Protein AF-A0A1G2D7K8-F1 (afdb_monomer_lite)

Secondary structure (DSSP, 8-state):
-HHHHHHHHHHHHHHHHHHHHIIIIIHHHHH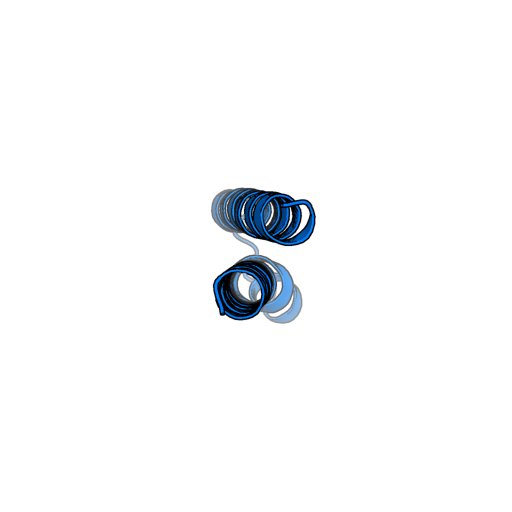S---HHHHHHHHHHHHHHHHHHHHHHH-

pLDDT: mean 92.7, std 7.08, range [59.12, 98.12]

Radius of gyration: 13.61 Å; chains: 1; bounding box: 32×13×38 Å

Structure (mmCIF, N/CA/C/O backbone):
data_AF-A0A1G2D7K8-F1
#
_entry.id   AF-A0A1G2D7K8-F1
#
loop_
_atom_site.group_PDB
_atom_site.id
_atom_site.type_symbol
_atom_site.label_atom_id
_atom_site.label_alt_id
_atom_site.label_comp_id
_atom_site.label_asym_id
_atom_site.label_entity_id
_atom_site.label_seq_id
_atom_site.pdbx_PDB_ins_code
_atom_site.Cartn_x
_atom_site.Cartn_y
_atom_site.Cartn_z
_atom_site.occupancy
_atom_site.B_iso_or_equiv
_atom_site.auth_seq_id
_atom_site.auth_comp_id
_atom_site.auth_asym_id
_atom_site.auth_atom_id
_atom_site.pdbx_PDB_model_num
ATOM 1 N N . MET A 1 1 ? -21.755 -0.841 18.485 1.00 68.50 1 MET A N 1
ATOM 2 C CA . MET A 1 1 ? -21.870 -0.042 17.239 1.00 68.50 1 MET A CA 1
ATOM 3 C C . MET A 1 1 ? -20.522 0.525 16.793 1.00 68.50 1 MET A C 1
ATOM 5 O O . MET A 1 1 ? -20.226 0.425 15.613 1.00 68.50 1 MET A O 1
ATOM 9 N N . LEU A 1 2 ? -19.700 1.064 17.709 1.00 79.88 2 LEU A N 1
ATOM 10 C CA . LEU A 1 2 ? -18.362 1.598 17.405 1.00 79.88 2 LEU A CA 1
ATOM 11 C C . LEU A 1 2 ? -17.407 0.557 16.790 1.00 79.88 2 LEU A C 1
ATOM 13 O O . LEU A 1 2 ? -16.840 0.833 15.743 1.00 79.88 2 LEU A O 1
ATOM 17 N N . MET A 1 3 ? -17.325 -0.654 17.359 1.00 82.25 3 MET A N 1
ATOM 18 C CA . MET A 1 3 ? -16.472 -1.738 16.830 1.00 82.25 3 MET A CA 1
ATOM 19 C C . MET A 1 3 ? -16.742 -2.043 15.346 1.00 82.25 3 MET A C 1
ATOM 21 O O . MET A 1 3 ? -15.817 -2.084 14.549 1.00 82.25 3 MET A O 1
ATOM 25 N N . LYS A 1 4 ? -18.018 -2.127 14.937 1.00 88.00 4 LYS A N 1
ATOM 26 C CA . LYS A 1 4 ? -18.391 -2.342 13.524 1.00 88.00 4 LYS A CA 1
ATOM 27 C C . LYS A 1 4 ? -17.938 -1.202 12.603 1.00 88.00 4 LYS A C 1
ATOM 29 O O . LYS A 1 4 ? -17.654 -1.433 11.435 1.00 88.00 4 LYS A O 1
ATOM 34 N N . LYS A 1 5 ? -17.894 0.036 13.110 1.00 91.25 5 LYS A N 1
ATOM 35 C CA . LYS A 1 5 ? -17.406 1.193 12.344 1.00 91.25 5 LYS A CA 1
ATOM 36 C C . LYS A 1 5 ? -15.885 1.153 12.189 1.00 91.25 5 LYS A C 1
ATOM 38 O O . LYS A 1 5 ? -15.399 1.446 11.106 1.00 91.25 5 LYS A O 1
ATOM 43 N N . LEU A 1 6 ? -15.152 0.775 13.238 1.00 93.62 6 LEU A N 1
ATOM 44 C CA . LEU A 1 6 ? -13.694 0.610 13.184 1.00 93.62 6 LEU A CA 1
ATOM 45 C C . LEU A 1 6 ? -13.293 -0.522 12.236 1.00 93.62 6 LEU A C 1
ATOM 47 O O . LEU A 1 6 ? -12.393 -0.349 11.421 1.00 93.62 6 LEU A O 1
ATOM 51 N N . GLU A 1 7 ? -14.026 -1.632 12.262 1.00 94.12 7 GLU A N 1
ATOM 52 C CA . GLU A 1 7 ? -13.824 -2.737 11.326 1.00 94.12 7 GLU A CA 1
ATOM 53 C C . GLU A 1 7 ? -14.055 -2.301 9.871 1.00 94.12 7 GLU A C 1
ATOM 55 O O . GLU A 1 7 ? -13.221 -2.571 9.008 1.00 94.12 7 GLU A O 1
ATOM 60 N N . ALA A 1 8 ? -15.122 -1.539 9.606 1.00 95.69 8 ALA A N 1
ATOM 61 C CA . ALA A 1 8 ? -15.367 -0.968 8.283 1.00 95.69 8 ALA A CA 1
ATOM 62 C C . ALA A 1 8 ? -14.240 -0.015 7.842 1.00 95.69 8 ALA A C 1
ATOM 64 O O . ALA A 1 8 ? -13.781 -0.090 6.705 1.00 95.69 8 ALA A O 1
ATOM 65 N N . LEU A 1 9 ? -13.744 0.846 8.738 1.00 96.19 9 LEU A N 1
ATOM 66 C CA . LEU A 1 9 ? -12.604 1.722 8.443 1.00 96.19 9 LEU A CA 1
ATOM 67 C C . LEU A 1 9 ? -11.330 0.921 8.150 1.00 96.19 9 LEU A C 1
ATOM 69 O O . LEU A 1 9 ? -10.611 1.244 7.208 1.00 96.19 9 LEU A O 1
ATOM 73 N N . SER A 1 10 ? -11.075 -0.149 8.906 1.00 96.75 10 SER A N 1
ATOM 74 C CA . SER A 1 10 ? -9.949 -1.051 8.660 1.00 96.75 10 SER A CA 1
ATOM 75 C C . SER A 1 10 ? -10.019 -1.678 7.267 1.00 96.75 10 SER A C 1
ATOM 77 O O . SER A 1 10 ? -9.004 -1.714 6.566 1.00 96.75 10 SER A O 1
ATOM 79 N N . GLN A 1 11 ? -11.203 -2.136 6.850 1.00 96.75 11 GLN A N 1
ATOM 80 C CA . GLN A 1 11 ? -11.429 -2.708 5.520 1.00 96.75 11 GLN A CA 1
ATOM 81 C C . G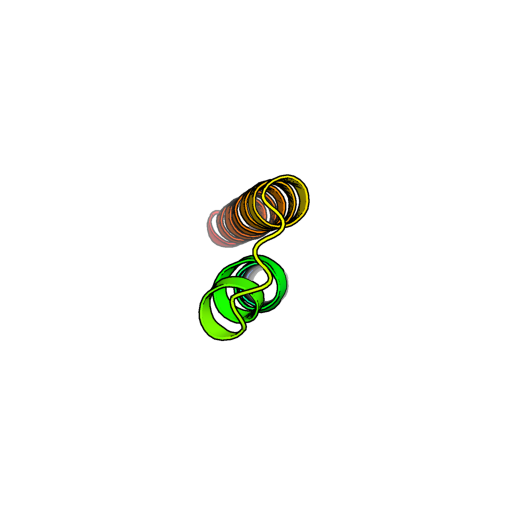LN A 1 11 ? -11.208 -1.661 4.423 1.00 96.75 11 GLN A C 1
ATOM 83 O O . GLN A 1 11 ? -10.386 -1.882 3.539 1.00 96.75 11 GLN A O 1
ATOM 88 N N . ILE A 1 12 ? -11.814 -0.477 4.551 1.00 97.31 12 ILE A N 1
ATOM 89 C CA . ILE A 1 12 ? -11.649 0.625 3.589 1.00 97.31 12 ILE A CA 1
ATOM 90 C C . ILE A 1 12 ? -10.172 1.009 3.428 1.00 97.31 12 ILE A C 1
ATOM 92 O O . ILE A 1 12 ? -9.683 1.150 2.309 1.00 97.31 12 ILE A O 1
ATOM 96 N N . SER A 1 13 ? -9.428 1.159 4.529 1.00 97.38 13 SER A N 1
ATOM 97 C CA . SER A 1 13 ? -7.998 1.482 4.459 1.00 97.38 13 SER A CA 1
ATOM 98 C C . SER A 1 13 ? -7.185 0.391 3.754 1.00 97.38 13 SER A C 1
ATOM 100 O O . SER A 1 13 ? -6.220 0.700 3.057 1.00 97.38 13 SER A O 1
ATOM 102 N N . ARG A 1 14 ? -7.580 -0.880 3.888 1.00 97.38 14 ARG A N 1
ATOM 103 C CA . ARG A 1 14 ? -6.932 -1.994 3.189 1.00 97.38 14 ARG A CA 1
ATOM 104 C C . ARG A 1 14 ? -7.210 -1.958 1.690 1.00 97.38 14 ARG A C 1
ATOM 106 O O . ARG A 1 14 ? -6.266 -2.098 0.915 1.00 97.38 14 ARG A O 1
ATOM 113 N N . ASP A 1 15 ? -8.457 -1.711 1.303 1.00 98.12 15 ASP A N 1
ATOM 114 C CA . ASP A 1 15 ? -8.870 -1.616 -0.100 1.00 98.12 15 ASP A CA 1
ATOM 115 C C . ASP A 1 15 ? -8.157 -0.453 -0.802 1.00 98.12 15 ASP A C 1
ATOM 117 O O . ASP A 1 15 ? -7.619 -0.617 -1.896 1.00 98.12 15 ASP A O 1
ATOM 121 N N . ILE A 1 16 ? -8.044 0.704 -0.138 1.00 97.56 16 ILE A N 1
ATOM 122 C CA . ILE A 1 16 ? -7.262 1.847 -0.637 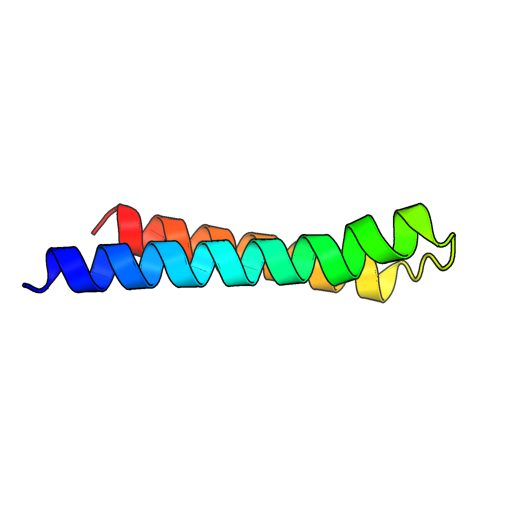1.00 97.56 16 ILE A CA 1
ATOM 123 C C . ILE A 1 16 ? -5.804 1.440 -0.890 1.00 97.56 16 ILE A C 1
ATOM 1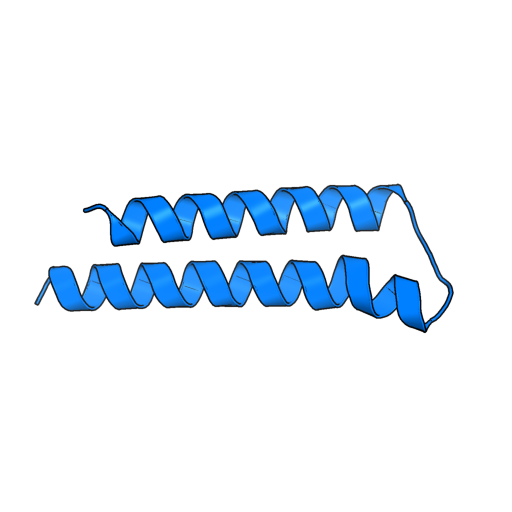25 O O . ILE A 1 16 ? -5.257 1.732 -1.954 1.00 97.56 16 ILE A O 1
ATOM 129 N N . GLY A 1 17 ? -5.176 0.742 0.062 1.00 97.31 17 GLY A N 1
ATOM 130 C CA . GLY A 1 17 ? -3.808 0.249 -0.103 1.00 97.31 17 GLY A CA 1
ATOM 131 C C . GLY A 1 17 ? -3.664 -0.689 -1.304 1.00 97.31 17 GLY A C 1
ATOM 132 O O . GLY A 1 17 ? -2.730 -0.545 -2.090 1.00 97.31 17 GLY A O 1
ATOM 133 N N . GLN A 1 18 ? -4.615 -1.604 -1.502 1.00 96.88 18 GLN A N 1
ATOM 134 C CA . GLN A 1 18 ? -4.622 -2.514 -2.652 1.00 96.88 18 GLN A CA 1
ATOM 135 C C . GLN A 1 18 ? -4.775 -1.775 -3.985 1.00 96.88 18 GLN A C 1
ATOM 137 O O . GLN A 1 18 ? -4.100 -2.132 -4.950 1.00 96.88 18 GLN A O 1
ATOM 142 N N . VAL A 1 19 ? -5.612 -0.735 -4.046 1.00 97.19 19 VAL A N 1
ATOM 143 C CA . VAL A 1 19 ? -5.777 0.095 -5.249 1.00 97.19 19 VAL A CA 1
ATOM 144 C C . VAL A 1 19 ? -4.476 0.816 -5.599 1.00 97.19 19 VAL A C 1
ATOM 146 O O . VAL A 1 19 ? -4.068 0.786 -6.762 1.00 97.19 19 VAL A O 1
ATOM 149 N N . PHE A 1 20 ? -3.786 1.412 -4.620 1.00 95.88 20 PHE A N 1
ATOM 150 C CA . PHE A 1 20 ? -2.470 2.013 -4.858 1.00 95.88 20 PHE A CA 1
ATOM 151 C C . PHE A 1 20 ? -1.477 0.974 -5.376 1.00 95.88 20 PHE A C 1
ATOM 153 O O . PHE A 1 20 ? -0.909 1.166 -6.445 1.00 95.88 20 PHE A O 1
ATOM 160 N N . PHE A 1 21 ? -1.342 -0.167 -4.702 1.00 95.25 21 PHE A N 1
ATOM 161 C CA . PHE A 1 21 ? -0.424 -1.222 -5.125 1.00 95.25 21 PHE A CA 1
ATOM 162 C C . PHE A 1 21 ? -0.710 -1.721 -6.546 1.00 95.25 21 PHE A C 1
ATOM 164 O O . PHE A 1 21 ? 0.188 -1.808 -7.383 1.00 95.25 21 PHE A O 1
ATOM 171 N N . ALA A 1 22 ? -1.971 -2.023 -6.849 1.00 95.69 22 ALA A N 1
ATOM 172 C CA . ALA A 1 22 ? -2.359 -2.508 -8.164 1.00 95.69 22 ALA A CA 1
ATOM 173 C C . ALA A 1 22 ? -2.081 -1.463 -9.255 1.00 95.69 22 ALA A C 1
ATOM 175 O O . ALA A 1 22 ? -1.520 -1.795 -10.298 1.00 95.69 22 ALA A O 1
ATOM 176 N N . SER A 1 23 ? -2.435 -0.201 -9.010 1.00 94.44 23 SER A N 1
ATOM 177 C CA . SER A 1 23 ? -2.315 0.863 -10.012 1.00 94.44 23 SER A CA 1
ATOM 178 C C . SER A 1 23 ? -0.880 1.338 -10.236 1.00 94.44 23 SER A C 1
ATOM 180 O O . SER A 1 23 ? -0.525 1.624 -11.376 1.00 94.44 23 SER A O 1
ATOM 182 N N . THR A 1 24 ? -0.044 1.401 -9.197 1.00 94.38 24 THR A N 1
ATOM 183 C CA . THR A 1 24 ? 1.314 1.959 -9.304 1.00 94.38 24 THR A CA 1
ATOM 184 C C . THR A 1 24 ? 2.406 0.905 -9.392 1.00 94.38 24 THR A C 1
ATOM 186 O O . THR A 1 24 ? 3.518 1.243 -9.772 1.00 94.38 24 THR A O 1
ATOM 189 N N . PHE A 1 25 ? 2.138 -0.347 -9.013 1.00 91.50 25 PHE A N 1
ATOM 190 C CA . PHE A 1 25 ? 3.129 -1.425 -9.050 1.00 91.50 25 PHE A CA 1
ATOM 191 C C . PHE A 1 25 ? 2.767 -2.465 -10.112 1.00 91.50 25 PHE A C 1
ATOM 193 O O . PHE A 1 25 ? 3.523 -2.666 -11.061 1.00 91.50 25 PHE A O 1
ATOM 200 N N . ILE A 1 26 ? 1.590 -3.090 -9.997 1.00 92.69 26 ILE A N 1
ATOM 201 C CA . ILE A 1 26 ? 1.180 -4.172 -10.909 1.00 92.69 26 ILE A CA 1
ATOM 202 C C . ILE A 1 26 ? 0.931 -3.645 -12.326 1.00 92.69 26 ILE A C 1
ATOM 204 O O . ILE A 1 26 ? 1.440 -4.222 -13.285 1.00 92.69 26 ILE A O 1
ATOM 208 N N . GLY A 1 27 ? 0.204 -2.534 -12.472 1.00 93.25 27 GLY A N 1
ATOM 209 C CA . GLY A 1 27 ? -0.071 -1.917 -13.773 1.00 93.25 27 GLY A CA 1
ATOM 210 C C . GLY A 1 27 ? 1.205 -1.629 -14.580 1.00 93.25 27 GLY A C 1
ATOM 211 O O . GLY A 1 27 ? 1.343 -2.163 -15.683 1.00 93.25 27 GLY A O 1
ATOM 212 N N . PRO A 1 28 ? 2.165 -0.855 -14.037 1.00 92.44 28 PRO A N 1
ATOM 213 C CA . PRO A 1 28 ? 3.451 -0.583 -14.685 1.00 92.44 28 PRO A CA 1
ATOM 214 C C . PRO A 1 28 ? 4.304 -1.828 -14.947 1.00 92.44 28 PRO A C 1
ATOM 216 O O . PRO A 1 28 ? 4.986 -1.901 -15.967 1.00 92.44 28 PRO A O 1
ATOM 219 N N . MET A 1 29 ? 4.257 -2.825 -14.057 1.00 90.06 29 MET A N 1
ATOM 220 C CA . MET A 1 29 ? 4.984 -4.085 -14.234 1.00 90.06 29 MET A CA 1
ATOM 221 C C . MET A 1 29 ? 4.482 -4.877 -15.447 1.00 90.06 29 MET A C 1
ATOM 223 O O . MET A 1 29 ? 5.288 -5.439 -16.184 1.00 90.06 29 MET A O 1
ATOM 227 N N . VAL A 1 30 ? 3.166 -4.909 -15.671 1.00 93.50 30 VAL A N 1
ATOM 228 C CA . VAL A 1 30 ? 2.562 -5.624 -16.807 1.00 93.50 30 VAL A CA 1
ATOM 229 C C . VAL A 1 30 ? 2.708 -4.838 -18.113 1.00 93.50 30 VAL A C 1
ATOM 231 O O . VAL A 1 30 ? 2.891 -5.441 -19.168 1.00 93.50 30 VAL A O 1
ATOM 234 N N . SER A 1 31 ? 2.644 -3.504 -18.068 1.00 93.25 31 SER A N 1
ATOM 235 C CA . SER A 1 31 ? 2.740 -2.659 -19.267 1.00 93.25 31 SER A CA 1
ATOM 236 C C . SER A 1 31 ? 4.175 -2.391 -19.735 1.00 93.25 31 SER A C 1
ATOM 238 O O . SER A 1 31 ? 4.369 -1.918 -20.853 1.00 93.25 31 SER A O 1
ATOM 240 N N . GLY A 1 32 ? 5.179 -2.652 -18.891 1.00 90.31 32 GLY A N 1
ATOM 241 C CA . GLY A 1 32 ? 6.582 -2.316 -19.154 1.00 90.31 32 GLY A CA 1
ATOM 242 C C . GLY A 1 32 ? 6.906 -0.821 -19.026 1.00 90.31 32 GLY A C 1
ATOM 243 O O . GLY A 1 32 ? 8.060 -0.432 -19.194 1.00 90.31 32 GLY A O 1
ATOM 244 N N . ALA A 1 33 ? 5.923 0.025 -18.697 1.00 89.75 33 ALA A N 1
ATOM 245 C CA . ALA A 1 33 ? 6.086 1.467 -18.505 1.00 89.75 33 ALA A CA 1
ATOM 246 C C . ALA A 1 33 ? 6.469 1.789 -17.049 1.00 89.75 33 ALA A C 1
ATOM 248 O O . ALA A 1 33 ? 5.721 2.437 -16.316 1.00 89.75 33 ALA A O 1
ATOM 249 N N . PHE A 1 34 ? 7.616 1.271 -16.607 1.00 89.50 34 PHE A N 1
ATOM 250 C CA . PHE A 1 34 ? 8.036 1.357 -15.211 1.00 89.50 34 PHE A CA 1
ATOM 251 C C . PHE A 1 34 ? 8.667 2.719 -14.885 1.00 89.50 34 PHE A C 1
ATOM 253 O O . PHE A 1 34 ? 9.828 2.975 -15.200 1.00 89.50 34 PHE A O 1
ATOM 260 N N . ASP A 1 35 ? 7.903 3.586 -14.222 1.00 93.25 35 ASP A N 1
ATOM 261 C CA . ASP A 1 35 ? 8.396 4.833 -13.632 1.00 93.25 35 ASP A CA 1
ATOM 262 C C . ASP A 1 35 ? 8.749 4.590 -12.156 1.00 93.25 35 ASP A C 1
ATOM 264 O O . ASP A 1 35 ? 7.878 4.468 -11.290 1.00 93.25 35 ASP A O 1
ATOM 268 N N . THR A 1 36 ? 10.047 4.460 -11.874 1.00 91.31 36 THR A N 1
ATOM 269 C CA . THR A 1 36 ? 10.549 4.092 -10.543 1.00 91.31 36 THR A CA 1
ATOM 270 C C . THR A 1 36 ? 10.073 5.042 -9.433 1.00 91.31 36 THR A C 1
ATOM 272 O O . THR A 1 36 ? 9.592 4.535 -8.416 1.00 91.31 36 THR A O 1
ATOM 275 N N . PRO A 1 37 ? 10.148 6.384 -9.575 1.00 94.44 37 PRO A N 1
ATOM 276 C CA . PRO A 1 37 ? 9.552 7.309 -8.609 1.00 94.44 37 PRO A CA 1
ATOM 277 C C . PRO A 1 37 ? 8.076 7.032 -8.295 1.00 94.44 37 PRO A C 1
ATOM 279 O O . PRO A 1 37 ? 7.709 6.973 -7.118 1.00 94.44 37 PRO A O 1
ATOM 282 N N . ILE A 1 38 ? 7.237 6.829 -9.317 1.00 93.19 38 ILE A N 1
ATOM 283 C CA . ILE A 1 38 ? 5.796 6.579 -9.136 1.00 93.19 38 ILE A CA 1
ATOM 284 C C . ILE A 1 38 ? 5.563 5.254 -8.408 1.00 93.19 38 ILE A C 1
ATOM 286 O O . ILE A 1 38 ? 4.759 5.188 -7.475 1.00 93.19 38 ILE A O 1
ATOM 290 N N . VAL A 1 39 ? 6.290 4.207 -8.801 1.00 94.06 39 VAL A N 1
ATOM 291 C CA . VAL A 1 39 ? 6.162 2.875 -8.201 1.00 94.06 39 VAL A CA 1
ATOM 292 C C . VAL A 1 39 ? 6.541 2.911 -6.720 1.00 94.06 39 VAL A C 1
ATOM 294 O O . VAL A 1 39 ? 5.807 2.387 -5.880 1.00 94.06 39 VAL A O 1
ATOM 297 N N . VAL A 1 40 ? 7.656 3.566 -6.379 1.00 93.69 40 VAL A N 1
ATOM 298 C CA . VAL A 1 40 ? 8.118 3.705 -4.989 1.00 93.69 40 VAL A CA 1
ATOM 299 C C . VAL A 1 40 ? 7.127 4.523 -4.163 1.00 93.69 40 VAL A C 1
ATOM 301 O O . VAL A 1 40 ? 6.760 4.102 -3.065 1.00 93.69 40 VAL A O 1
ATOM 304 N N . ALA A 1 41 ? 6.646 5.654 -4.686 1.00 94.69 41 ALA A N 1
ATOM 305 C CA . ALA A 1 41 ? 5.662 6.482 -3.994 1.00 94.69 41 ALA A CA 1
ATOM 306 C C . ALA A 1 41 ? 4.363 5.707 -3.721 1.00 94.69 41 ALA A C 1
ATOM 308 O O . ALA A 1 41 ? 3.875 5.691 -2.590 1.00 94.69 41 ALA A O 1
ATOM 309 N N . GLY A 1 42 ? 3.824 5.010 -4.721 1.00 94.88 42 GLY A N 1
ATOM 310 C CA . GLY A 1 42 ? 2.608 4.218 -4.548 1.00 94.88 42 GLY A CA 1
ATOM 311 C C . GLY A 1 42 ? 2.789 3.010 -3.624 1.00 94.88 42 GLY A C 1
ATOM 312 O O . GLY A 1 42 ? 1.878 2.676 -2.863 1.00 94.88 42 GLY A O 1
ATOM 313 N N . PHE A 1 43 ? 3.983 2.410 -3.583 1.00 94.75 43 PHE A N 1
ATOM 314 C CA . PHE A 1 43 ? 4.310 1.382 -2.592 1.00 94.75 43 PHE A CA 1
ATOM 315 C C . PHE A 1 43 ? 4.341 1.949 -1.164 1.00 94.75 43 PHE A C 1
ATOM 317 O O . PHE A 1 43 ? 3.777 1.348 -0.250 1.00 94.75 43 PHE A O 1
ATOM 324 N N . ILE A 1 44 ? 4.907 3.145 -0.963 1.00 96.44 44 ILE A N 1
ATOM 325 C CA . ILE A 1 44 ? 4.860 3.842 0.333 1.00 96.44 44 ILE A CA 1
ATOM 326 C C . ILE A 1 44 ? 3.405 4.109 0.747 1.00 96.44 44 ILE A C 1
ATOM 328 O O . ILE A 1 44 ? 3.024 3.783 1.872 1.00 96.44 44 ILE A O 1
ATOM 332 N N . PHE A 1 45 ? 2.564 4.634 -0.151 1.00 97.12 45 PHE A N 1
ATOM 333 C CA . PHE A 1 45 ? 1.146 4.878 0.148 1.00 97.12 45 PHE A CA 1
ATOM 334 C C . PHE A 1 45 ? 0.371 3.594 0.457 1.00 97.12 45 PHE A C 1
ATOM 336 O O . PHE A 1 45 ? -0.443 3.583 1.380 1.00 97.12 45 PHE A O 1
ATOM 343 N N . THR A 1 46 ? 0.669 2.500 -0.247 1.00 97.50 46 THR A N 1
ATOM 344 C CA . THR A 1 46 ? 0.124 1.166 0.045 1.00 97.50 46 THR A CA 1
ATOM 345 C C . THR A 1 46 ? 0.418 0.762 1.487 1.00 97.50 46 THR A C 1
ATOM 347 O O . THR A 1 46 ? -0.491 0.384 2.228 1.00 97.50 46 THR A O 1
ATOM 350 N N . LEU A 1 47 ? 1.683 0.866 1.905 1.00 96.81 47 LEU A N 1
ATOM 351 C CA . LEU A 1 47 ? 2.109 0.488 3.251 1.00 96.81 47 LEU A CA 1
ATOM 352 C C . LEU A 1 47 ? 1.508 1.397 4.325 1.00 96.81 47 LEU A C 1
ATOM 354 O O . LEU A 1 47 ? 1.114 0.903 5.379 1.00 96.81 47 LEU A O 1
ATOM 358 N N . LEU A 1 48 ? 1.390 2.700 4.061 1.00 97.75 48 LEU A N 1
ATOM 359 C CA . LEU A 1 48 ? 0.746 3.640 4.981 1.00 97.75 48 LEU A CA 1
ATOM 360 C C . LEU A 1 48 ? -0.742 3.319 5.163 1.00 97.75 48 LEU A C 1
ATOM 362 O O . LEU A 1 48 ? -1.217 3.246 6.296 1.00 97.75 48 LEU A O 1
ATOM 366 N N . ALA A 1 49 ? -1.468 3.067 4.074 1.00 97.31 49 ALA A N 1
ATOM 367 C CA . ALA A 1 49 ? -2.879 2.691 4.129 1.00 97.31 49 ALA A CA 1
ATOM 368 C C . ALA A 1 49 ? -3.079 1.347 4.855 1.00 97.31 49 ALA A C 1
ATOM 370 O O . ALA A 1 49 ? -3.971 1.208 5.695 1.00 97.31 49 ALA A O 1
ATOM 371 N N . TRP A 1 50 ? -2.192 0.378 4.614 1.00 96.31 50 TRP A N 1
ATOM 372 C CA . TRP A 1 50 ? -2.186 -0.886 5.345 1.00 96.31 50 TRP A CA 1
ATOM 373 C C . TRP A 1 50 ? -1.886 -0.701 6.837 1.00 96.31 50 TRP A C 1
ATOM 375 O O . TRP A 1 50 ? -2.581 -1.268 7.678 1.00 96.31 50 TRP A O 1
ATOM 385 N N . TYR A 1 51 ? -0.912 0.135 7.193 1.00 96.44 51 TYR A N 1
ATOM 386 C CA . TYR A 1 51 ? -0.606 0.438 8.589 1.00 96.44 51 TYR A CA 1
ATOM 387 C C . TYR A 1 51 ? -1.806 1.073 9.307 1.00 96.44 51 TYR A C 1
ATOM 389 O O . TYR A 1 51 ? -2.167 0.643 10.402 1.00 96.44 51 TYR A O 1
ATOM 397 N N . VAL A 1 52 ? -2.491 2.023 8.665 1.00 96.31 52 VAL A N 1
ATOM 398 C CA . VAL A 1 52 ? -3.736 2.615 9.183 1.00 96.31 52 VAL A CA 1
ATOM 399 C C . VAL A 1 52 ? -4.835 1.554 9.350 1.00 96.31 52 VAL A C 1
ATOM 401 O O . VAL A 1 52 ? -5.502 1.527 10.384 1.00 96.31 52 VAL A O 1
ATOM 404 N N . SER A 1 53 ? -4.975 0.622 8.399 1.00 96.38 53 SER A N 1
ATOM 405 C CA . SER A 1 53 ? -5.892 -0.525 8.523 1.00 96.38 53 SER A CA 1
ATOM 406 C C . SER A 1 53 ? -5.610 -1.350 9.783 1.00 96.38 53 SER A C 1
ATOM 408 O O . SER A 1 53 ? -6.547 -1.720 10.496 1.00 96.38 53 SER A O 1
ATOM 410 N N . LEU A 1 54 ? -4.335 -1.609 10.091 1.00 95.06 54 LEU A N 1
ATOM 411 C CA . LEU A 1 54 ? -3.931 -2.345 11.292 1.00 95.06 54 LEU A CA 1
ATOM 412 C C . LEU A 1 54 ? -4.219 -1.573 12.583 1.00 95.06 54 LEU A C 1
ATOM 414 O O . LEU A 1 54 ? -4.590 -2.195 13.577 1.00 95.06 54 LEU A O 1
ATOM 418 N N . LEU A 1 55 ? -4.073 -0.244 12.578 1.00 95.19 55 LEU A N 1
ATOM 419 C CA . LEU A 1 55 ? -4.436 0.586 13.728 1.00 95.19 55 LEU A CA 1
ATOM 420 C C . LEU A 1 55 ? -5.930 0.470 14.033 1.00 95.19 55 LEU A C 1
ATOM 422 O O . LEU A 1 55 ? -6.288 0.226 15.179 1.00 95.19 55 LEU A O 1
ATOM 426 N N . PHE A 1 56 ? -6.794 0.550 13.019 1.00 92.50 56 PHE A N 1
ATOM 427 C CA . PHE A 1 56 ? -8.236 0.373 13.214 1.00 92.50 56 PH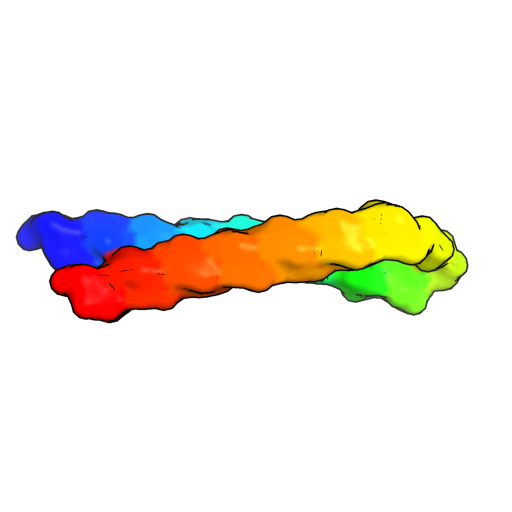E A CA 1
ATOM 428 C C . PHE A 1 56 ? -8.636 -1.053 13.609 1.00 92.50 56 PHE A C 1
ATOM 430 O O . PHE A 1 56 ? -9.654 -1.221 14.266 1.00 92.50 56 PHE A O 1
ATOM 437 N N . ALA A 1 57 ? -7.860 -2.071 13.224 1.00 88.38 57 ALA A N 1
ATOM 438 C CA . ALA A 1 57 ? -8.142 -3.467 13.569 1.00 88.38 57 ALA A CA 1
ATOM 439 C C . ALA A 1 57 ? -7.721 -3.853 14.997 1.00 88.38 57 ALA A C 1
ATOM 441 O O . ALA A 1 57 ? -8.208 -4.849 15.526 1.00 88.38 57 ALA A O 1
ATOM 442 N N . LYS A 1 58 ? -6.769 -3.123 15.593 1.00 72.19 58 LYS A N 1
ATOM 4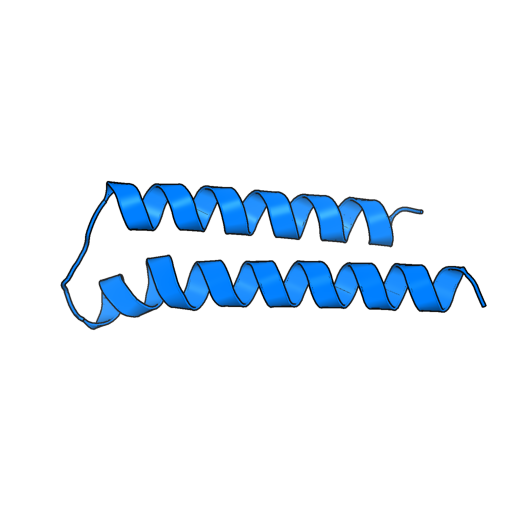43 C CA . LYS A 1 58 ? -6.256 -3.389 16.948 1.00 72.19 58 LYS A CA 1
ATOM 444 C C . LYS A 1 58 ? -7.006 -2.637 18.056 1.00 72.19 58 LYS A C 1
ATOM 446 O O . LYS A 1 58 ? -6.765 -2.945 19.221 1.00 72.19 58 LYS A O 1
ATOM 451 N N . ILE A 1 59 ? -7.843 -1.656 17.707 1.00 59.12 59 ILE A N 1
ATOM 452 C CA . ILE A 1 59 ? -8.675 -0.858 18.629 1.00 59.12 59 ILE A CA 1
ATOM 453 C C . ILE A 1 59 ? -10.057 -1.501 18.747 1.00 59.12 59 ILE A C 1
ATOM 455 O O . ILE A 1 59 ? -10.556 -1.597 19.889 1.00 59.12 59 ILE A O 1
#

Organism: NCBI:txid1798663

Sequence (59 aa):
MLMKKLEALSQISRDIGQVFFASTFIGPMVSGAFDTPIVVAGFIFTLLAWYVSLLFAKI

Foldseek 3Di:
DVLVVLLVLLVVLQVQLVVLQCVQPVVCVVVVVHDPVSNVVSNVSSVVSNVSSVVSVVD